Protein AF-A0A7V8ZIJ7-F1 (afdb_monomer_lite)

Foldseek 3Di:
DDDPVLVVQLVVLQPPDDPLLNCLLPDADDDDDDDDDPPRCVVSSVVSNVVNCVSVVRD

pLDDT: mean 91.0, std 10.16, range [54.0, 98.06]

Structure (mmCIF, N/CA/C/O backbo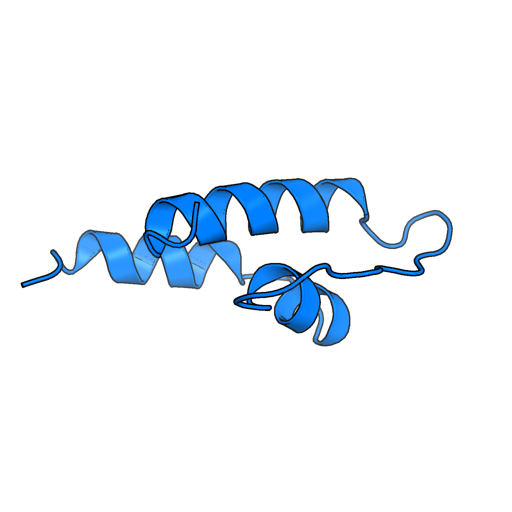ne):
data_AF-A0A7V8ZIJ7-F1
#
_entry.id   AF-A0A7V8ZIJ7-F1
#
loop_
_atom_site.group_PDB
_atom_site.id
_atom_site.type_symbol
_atom_site.label_atom_id
_atom_site.label_alt_id
_atom_site.label_comp_id
_atom_site.label_asym_id
_atom_site.label_entity_id
_atom_site.label_seq_id
_atom_site.pdbx_PDB_ins_code
_atom_site.Cartn_x
_atom_site.Cartn_y
_atom_site.Cartn_z
_atom_site.occupancy
_atom_site.B_iso_or_equiv
_atom_site.auth_seq_id
_atom_site.auth_comp_id
_atom_site.auth_asym_id
_atom_site.auth_atom_id
_atom_site.pdbx_PDB_model_num
ATOM 1 N N . MET A 1 1 ? -21.697 -2.211 8.255 1.00 54.00 1 MET A N 1
ATOM 2 C CA . MET A 1 1 ? -21.961 -2.387 6.813 1.00 54.00 1 MET A CA 1
ATOM 3 C C . MET A 1 1 ? -21.014 -1.441 6.100 1.00 54.00 1 MET A C 1
ATOM 5 O O . MET A 1 1 ? -21.183 -0.243 6.260 1.00 54.00 1 MET A O 1
ATOM 9 N N . ALA A 1 2 ? -19.938 -1.937 5.484 1.00 61.44 2 ALA A N 1
ATOM 10 C CA . ALA A 1 2 ? -19.039 -1.059 4.738 1.00 61.44 2 ALA A CA 1
ATOM 11 C C . ALA A 1 2 ? -19.761 -0.606 3.464 1.00 61.44 2 ALA A C 1
ATOM 13 O O . ALA A 1 2 ? -20.297 -1.439 2.735 1.00 61.44 2 ALA A O 1
ATOM 14 N N . GLU A 1 3 ? -19.813 0.703 3.245 1.00 63.28 3 GLU A N 1
ATOM 15 C CA . GLU A 1 3 ? -20.372 1.299 2.034 1.00 63.28 3 GLU A CA 1
ATOM 16 C C . GLU A 1 3 ? -19.641 0.748 0.788 1.00 63.28 3 GLU A C 1
ATOM 18 O O . GLU A 1 3 ? -18.404 0.720 0.801 1.00 63.28 3 GLU A O 1
ATOM 23 N N . PRO A 1 4 ? -20.344 0.343 -0.291 1.00 66.94 4 PRO A N 1
ATOM 24 C CA . PRO A 1 4 ? -19.745 -0.257 -1.495 1.00 66.94 4 PRO A CA 1
ATOM 25 C C . PRO A 1 4 ? -18.554 0.538 -2.053 1.00 66.94 4 PRO A C 1
ATOM 27 O O . PRO A 1 4 ? -17.541 -0.033 -2.450 1.00 66.94 4 PRO A O 1
ATOM 30 N N . TYR A 1 5 ? -18.620 1.867 -1.941 1.00 68.88 5 TYR A N 1
ATOM 31 C CA . TYR A 1 5 ? -17.588 2.813 -2.373 1.00 68.88 5 TYR A CA 1
ATOM 32 C C . TYR A 1 5 ? -16.224 2.648 -1.668 1.00 68.88 5 TYR A C 1
ATOM 34 O O . TYR A 1 5 ? -15.216 3.195 -2.116 1.00 68.88 5 TYR A O 1
ATOM 42 N N . VAL A 1 6 ? -16.154 1.967 -0.519 1.00 70.81 6 VAL A N 1
ATOM 43 C CA . VAL A 1 6 ? -14.886 1.698 0.184 1.00 70.81 6 VAL A CA 1
ATOM 44 C C . VAL A 1 6 ? -14.138 0.531 -0.460 1.00 70.81 6 VAL A C 1
ATOM 46 O O . VAL A 1 6 ? -12.924 0.626 -0.636 1.00 70.81 6 VAL A O 1
ATOM 49 N N . ASN A 1 7 ? -14.847 -0.524 -0.869 1.00 75.75 7 ASN A N 1
ATOM 50 C CA . ASN A 1 7 ? -14.223 -1.684 -1.510 1.00 75.75 7 ASN A CA 1
ATOM 51 C C . ASN A 1 7 ? -13.592 -1.317 -2.855 1.00 75.75 7 ASN A C 1
ATOM 53 O O . ASN A 1 7 ? -12.473 -1.744 -3.135 1.00 75.75 7 ASN A O 1
ATOM 57 N N . ASP A 1 8 ? -14.255 -0.461 -3.632 1.00 84.06 8 ASP A N 1
ATOM 58 C CA . ASP A 1 8 ? -13.733 0.005 -4.920 1.00 84.06 8 ASP A CA 1
ATOM 59 C C . ASP A 1 8 ? -12.426 0.793 -4.746 1.00 84.06 8 ASP A C 1
ATOM 61 O O . ASP A 1 8 ? -11.466 0.608 -5.494 1.00 84.06 8 ASP A O 1
ATOM 65 N N . ARG A 1 9 ? -12.330 1.619 -3.694 1.00 87.12 9 ARG A N 1
ATOM 66 C CA . ARG A 1 9 ? -11.094 2.350 -3.369 1.00 87.12 9 ARG A CA 1
ATOM 67 C C . ARG A 1 9 ? -9.948 1.415 -3.001 1.00 87.12 9 ARG A C 1
ATOM 69 O O . ARG A 1 9 ? -8.827 1.640 -3.446 1.00 87.12 9 ARG A O 1
ATOM 76 N N . ILE A 1 10 ? -10.213 0.363 -2.226 1.00 91.56 10 ILE A N 1
ATOM 77 C CA . ILE A 1 10 ? -9.190 -0.632 -1.871 1.00 91.56 10 ILE A CA 1
ATOM 78 C C . ILE A 1 10 ? -8.728 -1.394 -3.116 1.00 91.56 10 ILE A C 1
ATOM 80 O O . ILE A 1 10 ? -7.524 -1.568 -3.298 1.00 91.56 10 ILE A O 1
ATOM 84 N N . ALA A 1 11 ? -9.653 -1.800 -3.992 1.00 90.00 11 ALA A N 1
ATOM 85 C CA . ALA A 1 11 ? -9.313 -2.464 -5.248 1.00 90.00 11 ALA A CA 1
ATOM 86 C C . ALA A 1 11 ? -8.370 -1.594 -6.098 1.00 90.00 11 ALA A C 1
ATOM 88 O O . ALA A 1 11 ? -7.301 -2.060 -6.497 1.00 90.00 11 ALA A O 1
ATOM 89 N N . HIS A 1 12 ? -8.686 -0.304 -6.243 1.00 94.38 12 HIS A N 1
ATOM 90 C CA . HIS A 1 12 ? -7.852 0.652 -6.973 1.00 94.38 12 HIS A CA 1
ATOM 91 C C . HIS A 1 12 ? -6.451 0.846 -6.389 1.00 94.38 12 HIS A C 1
ATOM 93 O O . HIS A 1 12 ? -5.486 1.036 -7.132 1.00 94.38 12 HIS A O 1
ATOM 99 N N . LEU A 1 13 ? -6.290 0.753 -5.067 1.00 96.06 13 LEU A N 1
ATOM 100 C CA . LEU A 1 13 ? -4.969 0.818 -4.437 1.00 96.06 13 LEU A CA 1
ATOM 101 C C . LEU A 1 13 ? -4.074 -0.367 -4.804 1.00 96.06 13 LEU A C 1
ATOM 103 O O . LEU A 1 13 ? -2.863 -0.292 -4.604 1.00 96.06 13 LEU A O 1
ATOM 107 N N . LEU A 1 14 ? -4.618 -1.456 -5.339 1.00 96.50 14 LEU A N 1
ATOM 108 C CA . LEU A 1 14 ? -3.819 -2.600 -5.761 1.0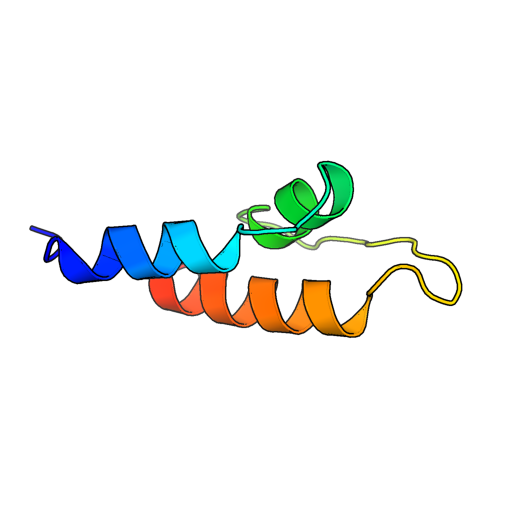0 96.50 14 LEU A CA 1
ATOM 109 C C . LEU A 1 14 ? -3.601 -2.650 -7.281 1.00 96.50 14 LEU A C 1
ATOM 111 O O . LEU A 1 14 ? -2.875 -3.522 -7.767 1.00 96.50 14 LEU A O 1
ATOM 115 N N . ASP A 1 15 ? -4.174 -1.721 -8.042 1.00 96.19 15 ASP A N 1
ATOM 116 C CA . ASP A 1 15 ? -4.065 -1.703 -9.497 1.00 96.19 15 ASP A CA 1
ATOM 117 C C . ASP A 1 15 ? -2.640 -1.373 -9.970 1.00 96.19 15 ASP A C 1
ATOM 119 O O . ASP A 1 15 ? -1.946 -0.473 -9.476 1.00 96.19 15 ASP A O 1
ATOM 123 N N . GLY A 1 16 ? -2.174 -2.142 -10.958 1.00 95.19 16 GLY A N 1
ATOM 124 C CA . GLY A 1 16 ? -0.854 -1.973 -11.568 1.00 95.19 16 GLY A CA 1
ATOM 125 C C . GLY A 1 16 ? 0.335 -2.248 -10.639 1.00 95.19 16 GLY A C 1
ATOM 126 O O . GLY A 1 16 ? 1.457 -1.878 -10.990 1.00 95.19 16 GLY A O 1
ATOM 127 N N . LEU A 1 17 ? 0.108 -2.859 -9.471 1.00 97.75 17 LEU A N 1
ATOM 128 C CA . LEU A 1 17 ? 1.162 -3.416 -8.624 1.00 97.75 17 LEU A CA 1
ATOM 129 C C . LEU A 1 17 ? 1.505 -4.832 -9.085 1.00 97.75 17 LEU A C 1
ATOM 131 O O . LEU A 1 17 ? 0.608 -5.648 -9.323 1.00 97.75 17 LEU A O 1
ATOM 135 N N . ASN A 1 18 ? 2.801 -5.136 -9.153 1.00 97.44 18 ASN A N 1
ATOM 136 C CA . ASN A 1 18 ? 3.246 -6.520 -9.299 1.00 97.44 18 ASN A CA 1
ATOM 137 C C . ASN A 1 18 ? 3.011 -7.309 -7.997 1.00 97.44 18 ASN A C 1
ATOM 139 O O . ASN A 1 18 ? 2.644 -6.746 -6.965 1.00 97.44 18 ASN A O 1
ATOM 143 N N . GLU A 1 19 ? 3.211 -8.622 -8.044 1.00 97.69 19 GLU A N 1
ATOM 144 C CA . GLU A 1 19 ? 2.929 -9.503 -6.910 1.00 97.69 19 GLU A CA 1
ATOM 145 C C . GLU A 1 19 ? 3.716 -9.130 -5.631 1.00 97.69 19 GLU A C 1
ATOM 147 O O . GLU A 1 19 ? 3.066 -8.913 -4.604 1.00 97.69 19 GLU A O 1
ATOM 152 N N . PRO A 1 20 ? 5.052 -8.922 -5.656 1.00 97.12 20 PRO A N 1
ATOM 153 C CA . PRO A 1 20 ? 5.788 -8.467 -4.472 1.00 97.12 20 PRO A CA 1
ATOM 154 C C . PRO A 1 20 ? 5.303 -7.125 -3.906 1.00 97.12 20 PRO A C 1
ATOM 156 O O . PRO A 1 20 ? 5.209 -6.952 -2.692 1.00 97.12 20 PRO A O 1
ATOM 159 N N . GLN A 1 21 ? 4.978 -6.165 -4.776 1.00 98.06 21 GLN A N 1
ATOM 160 C CA . GLN A 1 21 ? 4.462 -4.858 -4.366 1.00 98.06 21 GLN A CA 1
ATOM 161 C C . GLN A 1 21 ? 3.078 -4.986 -3.725 1.00 98.06 21 GLN A C 1
ATOM 163 O O . GLN A 1 21 ? 2.834 -4.375 -2.688 1.00 98.06 21 GLN A O 1
ATOM 168 N N . ARG A 1 22 ? 2.187 -5.799 -4.306 1.00 98.00 22 ARG A N 1
ATOM 169 C CA . ARG A 1 22 ? 0.854 -6.074 -3.759 1.00 98.00 22 ARG A CA 1
ATOM 170 C C . ARG A 1 22 ? 0.961 -6.719 -2.383 1.00 98.00 22 ARG A C 1
ATOM 172 O O . ARG A 1 22 ? 0.341 -6.218 -1.455 1.00 98.00 22 ARG A O 1
ATOM 179 N N . ALA A 1 23 ? 1.802 -7.744 -2.237 1.00 97.31 23 ALA A N 1
ATOM 180 C CA . ALA A 1 23 ? 2.049 -8.399 -0.955 1.00 97.31 23 ALA A CA 1
ATOM 181 C C . ALA A 1 23 ? 2.565 -7.410 0.100 1.00 97.31 23 ALA A C 1
ATOM 183 O O . ALA A 1 23 ? 2.097 -7.412 1.237 1.00 97.31 23 ALA A O 1
ATOM 184 N N . ALA A 1 24 ? 3.478 -6.512 -0.282 1.00 97.44 24 ALA A N 1
ATOM 185 C CA . ALA A 1 24 ? 3.970 -5.465 0.605 1.00 97.44 24 ALA A CA 1
ATOM 186 C C . ALA A 1 24 ? 2.887 -4.441 0.987 1.00 97.44 24 ALA A C 1
ATOM 188 O O . ALA A 1 24 ? 2.888 -3.958 2.116 1.00 97.44 24 ALA A O 1
ATOM 189 N N . VAL A 1 25 ? 1.955 -4.104 0.093 1.00 97.81 25 VAL A N 1
ATOM 190 C CA . VAL A 1 25 ? 0.840 -3.185 0.388 1.00 97.81 25 VAL A CA 1
ATOM 191 C C . VAL A 1 25 ? -0.190 -3.834 1.311 1.00 97.81 25 VAL A C 1
ATOM 193 O O . VAL A 1 25 ? -0.606 -3.204 2.278 1.00 97.81 25 VAL A O 1
ATOM 196 N N . THR A 1 26 ? -0.546 -5.097 1.069 1.00 96.75 26 THR A N 1
ATOM 197 C CA . THR A 1 26 ? -1.595 -5.811 1.814 1.00 96.75 26 THR A CA 1
ATOM 198 C C . THR A 1 26 ? -1.093 -6.518 3.074 1.00 96.75 26 THR A C 1
ATOM 200 O O . THR A 1 26 ? -1.892 -7.117 3.790 1.00 96.75 26 THR A O 1
ATOM 203 N N . HIS A 1 27 ? 0.214 -6.501 3.359 1.00 96.44 27 HIS A N 1
ATOM 204 C CA . HIS A 1 27 ? 0.770 -7.141 4.554 1.00 96.44 27 HIS A CA 1
ATOM 205 C C . HIS A 1 27 ? 0.176 -6.526 5.831 1.00 96.44 27 HIS A C 1
ATOM 207 O O . HIS A 1 27 ? 0.393 -5.345 6.116 1.00 96.44 27 HIS A O 1
ATOM 213 N N . GLY A 1 28 ? -0.567 -7.329 6.589 1.00 90.06 28 GLY A N 1
ATOM 214 C CA . GLY A 1 28 ? -1.200 -6.933 7.843 1.00 90.06 28 GLY A CA 1
ATOM 215 C C . GLY A 1 28 ? -0.432 -7.423 9.069 1.00 90.06 28 GLY A C 1
ATOM 216 O O . GLY A 1 28 ? 0.220 -8.465 9.023 1.00 90.06 28 GLY A O 1
ATOM 217 N N . GLY A 1 29 ? -0.570 -6.681 10.172 1.00 82.94 29 GLY A N 1
ATOM 218 C CA . GLY A 1 29 ? 0.149 -6.939 11.422 1.00 82.94 29 GLY A CA 1
ATOM 219 C C . GLY A 1 29 ? 1.658 -6.695 11.304 1.00 82.94 29 GLY A C 1
ATOM 220 O O . GLY A 1 29 ? 2.148 -6.423 10.216 1.00 82.94 29 GLY A O 1
ATOM 221 N N . GLY A 1 30 ? 2.368 -6.793 12.434 1.00 89.19 30 GLY A N 1
ATOM 222 C CA . GLY A 1 30 ? 3.831 -6.911 12.537 1.00 89.19 30 GLY A CA 1
ATOM 223 C C . GLY A 1 30 ? 4.721 -5.848 11.850 1.00 89.19 30 GLY A C 1
ATOM 224 O O . GLY A 1 30 ? 4.282 -5.031 11.042 1.00 89.19 30 GLY A O 1
ATOM 225 N N . PRO A 1 31 ? 6.028 -5.833 12.159 1.00 94.19 31 PRO A N 1
ATOM 226 C CA . PRO A 1 31 ? 7.009 -5.109 11.354 1.00 94.19 31 PRO A CA 1
ATOM 227 C C . PRO A 1 31 ? 7.240 -5.795 9.997 1.00 94.19 31 PRO A C 1
ATOM 229 O O . PRO A 1 31 ? 7.360 -7.017 9.929 1.00 94.19 31 PRO A O 1
ATOM 232 N N . LEU A 1 32 ? 7.393 -5.002 8.931 1.00 95.00 32 LEU A N 1
ATOM 233 C CA . LEU A 1 32 ? 7.691 -5.475 7.575 1.00 95.00 32 LEU A CA 1
ATOM 234 C C . LEU A 1 32 ? 9.019 -4.895 7.073 1.00 95.00 32 LEU A C 1
ATOM 236 O O . LEU A 1 32 ? 9.205 -3.679 7.082 1.00 95.00 32 LEU A O 1
ATOM 240 N N . LEU A 1 33 ? 9.906 -5.752 6.558 1.00 95.56 33 LEU A N 1
ATOM 241 C CA . LEU A 1 33 ? 11.116 -5.351 5.836 1.00 95.56 33 LEU A CA 1
ATOM 242 C C . LEU A 1 33 ? 10.910 -5.523 4.327 1.00 95.56 33 LEU A C 1
ATOM 244 O O . LEU A 1 33 ? 10.633 -6.623 3.856 1.00 95.56 33 LEU A O 1
ATOM 248 N N . ILE A 1 34 ? 11.101 -4.445 3.565 1.00 93.81 34 ILE A N 1
ATOM 249 C CA . ILE A 1 34 ? 11.042 -4.461 2.098 1.00 93.81 34 ILE A CA 1
ATOM 250 C C . ILE A 1 34 ? 12.449 -4.210 1.552 1.00 93.81 34 ILE A C 1
ATOM 252 O O . ILE A 1 34 ? 12.978 -3.104 1.662 1.00 93.81 34 ILE A O 1
ATOM 256 N N . LEU A 1 35 ? 13.043 -5.227 0.927 1.00 94.69 35 LEU A N 1
ATOM 257 C CA . LEU A 1 35 ? 14.315 -5.107 0.212 1.00 94.69 35 LEU A CA 1
ATOM 258 C C . LEU A 1 35 ? 14.043 -4.809 -1.262 1.00 94.69 35 LEU A C 1
ATOM 260 O O . LEU A 1 35 ? 13.411 -5.602 -1.956 1.00 94.69 35 LEU A O 1
ATOM 264 N N . ALA A 1 36 ? 14.496 -3.651 -1.744 1.00 93.56 36 ALA A N 1
ATOM 265 C CA . ALA A 1 36 ? 14.108 -3.164 -3.062 1.00 93.56 36 ALA A CA 1
ATOM 266 C C . ALA A 1 36 ? 15.212 -2.333 -3.739 1.00 93.56 36 ALA A C 1
ATOM 268 O O . ALA A 1 36 ? 15.680 -1.321 -3.208 1.00 93.56 36 ALA A O 1
ATOM 269 N N . GLY A 1 37 ? 15.592 -2.731 -4.958 1.00 95.50 37 GLY A N 1
ATOM 270 C CA . GLY A 1 37 ? 16.618 -2.059 -5.766 1.00 95.50 37 GLY A CA 1
ATOM 271 C C . GLY A 1 37 ? 16.204 -0.674 -6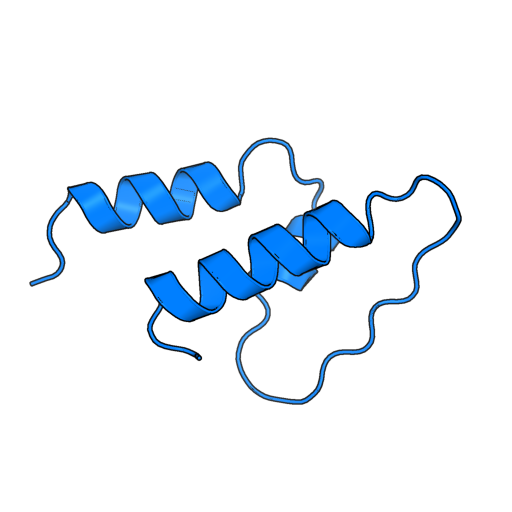.283 1.00 95.50 37 GLY A C 1
ATOM 272 O O . GLY A 1 37 ? 15.089 -0.194 -6.039 1.00 95.50 37 GLY A O 1
ATOM 273 N N . ALA A 1 38 ? 17.095 0.007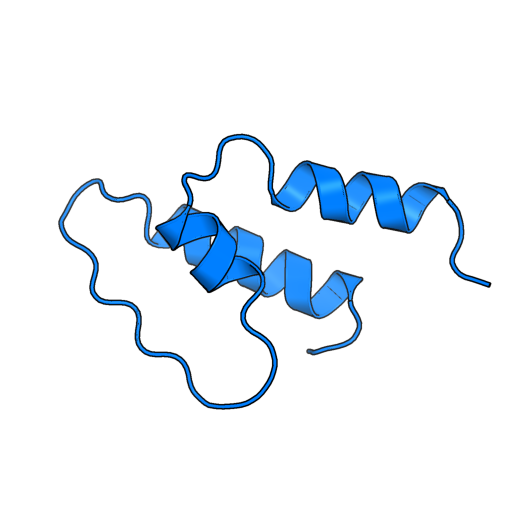 -7.006 1.00 96.19 38 ALA A N 1
ATOM 274 C CA . ALA A 1 38 ? 16.756 1.244 -7.719 1.00 96.19 38 ALA A CA 1
ATOM 275 C C . ALA A 1 38 ? 15.631 0.998 -8.750 1.00 96.19 38 ALA A C 1
ATOM 277 O O . ALA A 1 38 ? 15.517 -0.096 -9.290 1.00 96.19 38 ALA A O 1
ATOM 278 N N . GLY A 1 39 ? 14.749 1.980 -8.970 1.00 95.38 39 GLY A N 1
ATOM 279 C CA . GLY A 1 39 ? 13.656 1.877 -9.956 1.00 95.38 39 GLY A CA 1
ATOM 280 C C . GLY A 1 39 ? 12.504 0.910 -9.623 1.00 95.38 39 GLY A C 1
ATOM 281 O O . GLY A 1 39 ? 11.494 0.913 -10.311 1.00 95.38 39 GLY A O 1
ATOM 282 N N . SER A 1 40 ? 12.585 0.137 -8.539 1.00 95.81 40 SER A N 1
ATOM 283 C CA . SER A 1 40 ? 11.588 -0.886 -8.153 1.00 95.81 40 SER A CA 1
ATOM 284 C C . SER A 1 40 ? 10.232 -0.359 -7.646 1.00 95.81 40 SER A C 1
ATOM 286 O O . SER A 1 40 ? 9.357 -1.146 -7.282 1.00 95.81 40 SER A O 1
ATOM 288 N N . GLY A 1 41 ? 10.044 0.964 -7.588 1.00 96.56 41 GLY A N 1
ATOM 289 C CA . GLY A 1 41 ? 8.790 1.575 -7.137 1.00 96.56 41 GLY A CA 1
ATOM 290 C C . GLY A 1 41 ? 8.615 1.681 -5.616 1.00 96.56 41 GLY A C 1
ATOM 291 O O . GLY A 1 41 ? 7.483 1.747 -5.154 1.00 96.56 41 GLY A O 1
ATOM 292 N N . LYS A 1 42 ? 9.701 1.741 -4.828 1.00 97.00 42 LYS A N 1
ATOM 293 C CA . LYS A 1 42 ? 9.668 1.851 -3.349 1.00 97.00 42 LYS A CA 1
ATOM 294 C C . LYS A 1 42 ? 8.675 2.891 -2.818 1.00 97.00 42 LYS A C 1
ATOM 296 O O . LYS A 1 42 ? 7.851 2.576 -1.968 1.00 97.00 42 LYS A O 1
ATOM 301 N N . THR A 1 43 ? 8.725 4.114 -3.346 1.00 96.75 43 THR A N 1
ATOM 302 C CA . THR A 1 43 ? 7.818 5.193 -2.931 1.00 96.75 43 THR A CA 1
ATOM 303 C C . THR A 1 43 ? 6.364 4.850 -3.236 1.00 96.75 43 THR A C 1
ATOM 305 O O . THR A 1 43 ? 5.514 5.035 -2.377 1.00 96.75 43 THR A O 1
ATOM 308 N N . ARG A 1 44 ? 6.088 4.277 -4.417 1.00 96.94 44 ARG A N 1
ATOM 309 C CA . ARG A 1 44 ? 4.745 3.820 -4.803 1.00 96.94 44 ARG A CA 1
ATOM 310 C C . ARG A 1 44 ? 4.223 2.750 -3.843 1.00 96.94 44 ARG A C 1
ATOM 312 O O . ARG A 1 44 ? 3.080 2.822 -3.420 1.00 96.94 44 ARG A O 1
ATOM 319 N N . VAL A 1 45 ? 5.058 1.787 -3.456 1.00 97.50 45 VAL A N 1
ATOM 320 C CA . VAL A 1 45 ? 4.672 0.761 -2.474 1.00 97.50 45 VAL A CA 1
ATOM 321 C C . VAL A 1 45 ? 4.335 1.389 -1.126 1.00 97.50 45 VAL A C 1
ATOM 323 O O . VAL A 1 45 ? 3.296 1.071 -0.556 1.00 97.50 45 VAL A O 1
ATOM 326 N N . LEU A 1 46 ? 5.175 2.296 -0.619 1.00 96.69 46 LEU A N 1
ATOM 327 C CA . LEU A 1 46 ? 4.942 2.934 0.678 1.00 96.69 46 LEU A CA 1
ATOM 328 C C . LEU A 1 46 ? 3.661 3.778 0.687 1.00 96.69 46 LEU A C 1
ATOM 330 O O . LEU A 1 46 ? 2.888 3.685 1.638 1.00 96.69 46 LEU A O 1
ATOM 334 N N . THR A 1 47 ? 3.393 4.554 -0.368 1.00 97.38 47 THR A N 1
ATOM 335 C CA . THR A 1 47 ? 2.175 5.378 -0.444 1.00 97.38 47 THR A CA 1
ATOM 336 C C . THR A 1 47 ? 0.916 4.526 -0.559 1.00 97.38 47 THR A C 1
ATOM 338 O O . THR A 1 47 ? -0.044 4.757 0.175 1.00 97.38 47 THR A O 1
ATOM 341 N N . HIS A 1 48 ? 0.932 3.498 -1.413 1.00 97.69 48 HIS A N 1
ATOM 342 C CA . HIS A 1 48 ? -0.179 2.555 -1.531 1.00 97.69 48 HIS A CA 1
ATOM 343 C C . HIS A 1 48 ? -0.413 1.797 -0.214 1.00 97.69 48 HIS A C 1
ATOM 345 O O . HIS A 1 48 ? -1.562 1.605 0.174 1.00 97.69 48 HIS A O 1
ATOM 351 N N . ARG A 1 49 ? 0.651 1.424 0.514 1.00 96.31 49 ARG A N 1
ATOM 352 C CA . ARG A 1 49 ? 0.556 0.748 1.820 1.00 96.31 49 ARG A CA 1
ATOM 353 C C . ARG A 1 49 ? -0.100 1.631 2.874 1.00 96.31 49 ARG A C 1
ATOM 355 O O . ARG A 1 49 ? -1.023 1.177 3.537 1.00 96.31 49 ARG A O 1
ATOM 362 N N . VAL A 1 50 ? 0.336 2.882 3.021 1.00 95.75 50 VAL A N 1
ATOM 363 C CA . VAL A 1 50 ? -0.281 3.819 3.979 1.00 95.75 50 VAL A CA 1
ATOM 364 C C . VAL A 1 50 ? -1.762 4.014 3.656 1.00 95.75 50 VA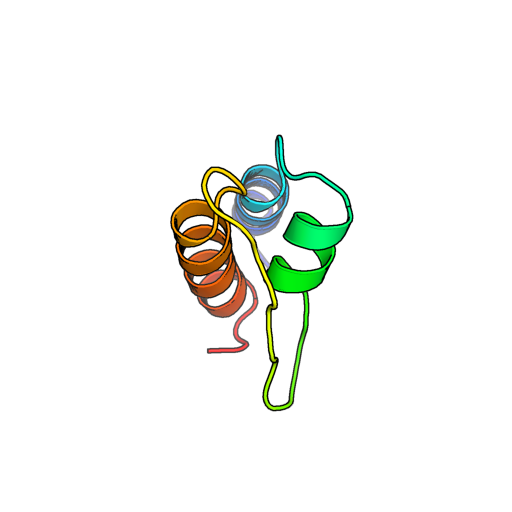L A C 1
ATOM 366 O O . VAL A 1 50 ? -2.603 3.900 4.544 1.00 95.75 50 VAL A O 1
ATOM 369 N N . ALA A 1 51 ? -2.094 4.235 2.382 1.00 95.94 51 ALA A N 1
ATOM 370 C CA . ALA A 1 51 ? -3.482 4.361 1.960 1.00 95.94 51 ALA A CA 1
ATOM 371 C C . ALA A 1 51 ? -4.286 3.091 2.273 1.00 95.94 51 ALA A C 1
ATOM 373 O O . ALA A 1 51 ? -5.382 3.193 2.817 1.00 95.94 51 ALA A O 1
ATOM 374 N N . HIS A 1 52 ? -3.739 1.907 1.989 1.00 95.44 52 HIS A N 1
ATOM 375 C CA . HIS A 1 52 ? -4.393 0.635 2.281 1.00 95.44 52 HIS A CA 1
ATOM 376 C C . HIS A 1 52 ? -4.692 0.496 3.776 1.00 95.44 52 HIS A C 1
ATOM 378 O O . HIS A 1 52 ? -5.845 0.275 4.125 1.00 95.44 52 HIS A O 1
ATOM 384 N N . LEU A 1 53 ? -3.699 0.704 4.651 1.00 94.25 53 LEU A N 1
ATOM 385 C CA . LEU A 1 53 ? -3.867 0.606 6.109 1.00 94.25 53 LEU A CA 1
ATOM 386 C C . LEU A 1 53 ? -4.967 1.539 6.635 1.00 94.25 53 LEU A C 1
ATOM 388 O O . LEU A 1 53 ? -5.764 1.133 7.476 1.00 94.25 53 LEU A O 1
ATOM 392 N N . ILE A 1 54 ? -5.056 2.765 6.110 1.00 93.69 54 ILE A N 1
ATOM 393 C CA . ILE A 1 54 ? -6.118 3.713 6.474 1.00 93.69 54 ILE A CA 1
ATOM 394 C C . ILE A 1 54 ? -7.495 3.185 6.045 1.00 93.69 54 ILE A C 1
ATOM 396 O O . ILE A 1 54 ? -8.433 3.198 6.838 1.00 93.69 54 ILE A O 1
ATOM 400 N N . HIS A 1 55 ? -7.630 2.703 4.806 1.00 92.19 55 HIS A N 1
ATOM 401 C CA . HIS A 1 55 ? -8.922 2.250 4.274 1.00 92.19 55 HIS A CA 1
ATOM 402 C C . HIS A 1 55 ? -9.390 0.920 4.877 1.00 92.19 55 HIS A C 1
ATOM 404 O O . HIS A 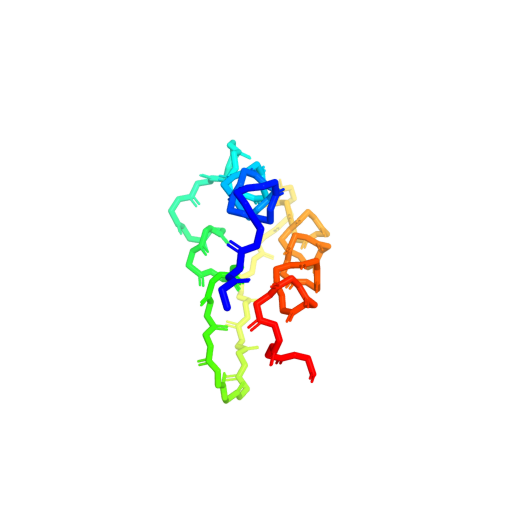1 55 ? -10.594 0.680 4.945 1.00 92.19 55 HIS A O 1
ATOM 410 N N . THR A 1 56 ? -8.468 0.066 5.329 1.00 91.50 56 THR A N 1
ATOM 411 C CA . THR A 1 56 ? -8.787 -1.202 6.000 1.00 91.50 56 THR A CA 1
ATOM 412 C C . THR A 1 56 ? -8.892 -1.080 7.518 1.00 91.50 56 THR A C 1
ATOM 414 O O . THR A 1 56 ? -9.214 -2.069 8.175 1.00 91.50 56 THR A O 1
ATOM 417 N N . GLY A 1 57 ? -8.642 0.104 8.090 1.00 90.94 57 GLY A N 1
ATOM 418 C CA . GLY A 1 57 ? -8.673 0.315 9.540 1.00 90.94 57 GLY A CA 1
ATOM 419 C C . GLY A 1 57 ? -7.548 -0.411 10.286 1.00 90.94 57 GLY A C 1
ATOM 420 O O . GLY A 1 57 ? -7.734 -0.828 11.424 1.00 90.94 57 GLY A O 1
ATOM 421 N N . GLN A 1 58 ? -6.401 -0.602 9.630 1.00 88.56 58 GLN A N 1
ATOM 422 C CA . GLN A 1 58 ? -5.196 -1.242 10.175 1.00 88.56 58 GLN A CA 1
ATOM 423 C C . GLN A 1 58 ? -4.085 -0.228 10.508 1.00 88.56 58 GLN A C 1
ATOM 425 O O . GLN A 1 58 ? -2.941 -0.632 10.730 1.00 88.56 58 GLN A O 1
ATOM 430 N N . ALA A 1 59 ? -4.406 1.067 10.457 1.00 81.81 59 ALA A N 1
ATOM 431 C CA . ALA A 1 59 ? -3.518 2.168 10.822 1.00 81.81 59 ALA A CA 1
ATOM 432 C C . ALA A 1 59 ? -3.504 2.414 12.337 1.00 81.81 59 ALA A C 1
ATOM 434 O O . ALA A 1 59 ? -4.562 2.222 12.977 1.00 81.81 59 ALA A O 1
#

Radius of gyration: 11.92 Å; chains: 1; bounding box: 39×15×24 Å

Secondary structure (DSSP, 8-state):
---HHHHHHHHHHTTT--HHHHHHHH--SS-------TTS-HHHHHHHHHHHHHHHT--

Sequence (59 aa):
MAEPYVNDRIAHLLDGLNEPQRAAVTHGGGPLLILAGAGSGKTRVLTHRVAHLIHTGQA